Protein AF-A0A2N2UXZ6-F1 (afdb_monomer_lite)

Radius of gyration: 26.97 Å; chains: 1; bounding box: 56×42×77 Å

Secondary structure (DSSP, 8-state):
-PPP-SSS-S-SEEEEESSPPPHHHHHHHHHHHHHHHTTT--HHHHHHHHHHHHT-TTEEEEEHHHHHHHHHHHHHHHHHHHHHHHHHHHHHHHTSSSSS-------

Foldseek 3Di:
DDDDDDDDLPDQKDKDFPDDDDPQLVVQLVVQLVVCVVVVHDNVVSQVVSCVRSVHPRIDMDGSVVVVVVVVVVVVVVVVVVVVVVVVVVVVVVVPPPPPDDDDDDD

Sequence (107 aa):
MAMYEEKDYPFWALVGNSQSALWSDAAVAYITFYHLFFKGIAVEQCVERMRVASGDNNFMVFSGQSLKADWASLMEKSRRDALVQAVQNYSSSNTGTLGGLFGHQQG

Structure (mmCIF, N/CA/C/O backbone):
data_AF-A0A2N2UXZ6-F1
#
_entry.id   AF-A0A2N2UXZ6-F1
#
loop_
_atom_site.group_PDB
_atom_site.id
_atom_site.type_symbol
_atom_site.label_atom_id
_atom_site.label_alt_id
_atom_site.label_comp_id
_atom_site.label_asym_id
_atom_site.label_entity_id
_atom_site.label_seq_id
_atom_site.pdbx_PDB_ins_code
_atom_site.Cartn_x
_atom_site.Cartn_y
_atom_site.Cartn_z
_atom_site.occupancy
_atom_site.B_iso_or_equiv
_atom_site.auth_seq_id
_atom_site.auth_comp_id
_atom_site.auth_asym_id
_atom_site.auth_atom_id
_atom_site.pdbx_PDB_model_num
ATOM 1 N N . MET A 1 1 ? -20.876 4.868 4.321 1.00 37.34 1 MET A N 1
ATOM 2 C CA . MET A 1 1 ? -20.911 3.504 3.752 1.00 37.34 1 MET A CA 1
ATOM 3 C C . MET A 1 1 ? -20.809 2.535 4.921 1.00 37.34 1 MET A C 1
ATOM 5 O O . MET A 1 1 ? -19.796 2.570 5.606 1.00 37.34 1 MET A O 1
ATOM 9 N N . ALA A 1 2 ? -21.870 1.783 5.225 1.00 46.31 2 ALA A N 1
ATOM 10 C CA . ALA A 1 2 ? -21.855 0.751 6.265 1.00 46.31 2 ALA A CA 1
ATOM 11 C C . ALA A 1 2 ? -21.223 -0.523 5.681 1.00 46.31 2 ALA A C 1
ATOM 13 O O . ALA A 1 2 ? -21.611 -0.950 4.595 1.00 46.31 2 ALA A O 1
ATOM 14 N N . MET A 1 3 ? -20.208 -1.073 6.347 1.00 53.69 3 MET A N 1
ATOM 15 C CA . MET A 1 3 ? -19.503 -2.275 5.899 1.00 53.69 3 MET A CA 1
ATOM 16 C C . MET A 1 3 ? -20.409 -3.497 6.123 1.00 53.69 3 MET A C 1
ATOM 18 O O . MET A 1 3 ? -20.833 -3.746 7.245 1.00 53.69 3 MET A O 1
ATOM 22 N N . TYR A 1 4 ? -20.752 -4.207 5.047 1.00 55.62 4 TYR A N 1
ATOM 23 C CA . TYR A 1 4 ? -21.634 -5.381 5.048 1.00 55.62 4 TYR A CA 1
ATOM 24 C C . TYR A 1 4 ? -20.859 -6.620 5.534 1.00 55.62 4 TYR A C 1
ATOM 26 O O . TYR A 1 4 ? -19.746 -6.860 5.069 1.00 55.62 4 TYR A O 1
ATOM 34 N N . GLU A 1 5 ? -21.406 -7.384 6.485 1.00 55.69 5 GLU A N 1
ATOM 35 C CA . GLU A 1 5 ? -20.637 -8.388 7.246 1.00 55.69 5 GLU A CA 1
ATOM 36 C C . GLU A 1 5 ? -20.676 -9.820 6.676 1.00 55.69 5 GLU A C 1
ATOM 38 O O . GLU A 1 5 ? -19.814 -10.625 7.032 1.00 55.69 5 GLU A O 1
ATOM 43 N N . GLU A 1 6 ? -21.620 -10.163 5.790 1.00 55.97 6 GLU A N 1
ATOM 44 C CA . GLU A 1 6 ? -21.994 -11.578 5.600 1.00 55.97 6 GLU A CA 1
ATOM 45 C C . GLU A 1 6 ? -21.551 -12.295 4.313 1.00 55.97 6 GLU A C 1
ATOM 47 O O . GLU A 1 6 ? -21.737 -13.508 4.237 1.00 55.97 6 GLU A O 1
ATOM 52 N N . LYS A 1 7 ? -20.934 -11.660 3.306 1.00 55.78 7 LYS A N 1
ATOM 53 C CA . LYS A 1 7 ? -20.415 -12.422 2.147 1.00 55.78 7 LYS A CA 1
ATOM 54 C C . LYS A 1 7 ? -19.421 -11.632 1.300 1.00 55.78 7 LYS A C 1
ATOM 56 O O . LYS A 1 7 ? -19.691 -10.491 0.951 1.00 55.78 7 LYS A O 1
ATOM 61 N N . ASP A 1 8 ? -18.320 -12.308 0.975 1.00 56.50 8 ASP A N 1
ATOM 62 C CA . ASP A 1 8 ? -17.140 -11.865 0.226 1.00 56.50 8 ASP A CA 1
ATOM 63 C C . ASP A 1 8 ? -16.349 -10.700 0.839 1.00 56.50 8 ASP A C 1
ATOM 65 O O . ASP A 1 8 ? -16.852 -9.621 1.147 1.00 56.50 8 ASP A O 1
ATOM 69 N N . TYR A 1 9 ? -15.052 -10.947 1.044 1.00 56.16 9 TYR A N 1
ATOM 70 C CA . TYR A 1 9 ? -14.126 -9.940 1.548 1.00 56.16 9 TYR A CA 1
ATOM 71 C C . TYR A 1 9 ? -14.067 -8.787 0.536 1.00 56.16 9 TYR A C 1
ATOM 73 O O . TYR A 1 9 ? -13.738 -9.038 -0.624 1.00 56.16 9 TYR A O 1
ATOM 81 N N . PRO A 1 10 ? -14.340 -7.530 0.935 1.00 68.31 10 PRO A N 1
ATOM 82 C CA . PRO A 1 10 ? -14.460 -6.431 -0.024 1.00 68.31 10 PRO A CA 1
ATOM 83 C C . PRO A 1 10 ? -13.149 -6.157 -0.779 1.00 68.31 10 PRO A C 1
ATOM 85 O O . PRO A 1 10 ? -13.171 -5.582 -1.863 1.00 68.31 10 PRO A O 1
ATOM 88 N N . PHE A 1 11 ? -12.008 -6.570 -0.217 1.00 78.19 11 PHE A N 1
ATOM 89 C CA . PHE A 1 11 ? -10.690 -6.535 -0.845 1.00 78.19 11 PHE A CA 1
ATOM 90 C C . PHE A 1 11 ? -9.723 -7.475 -0.107 1.00 78.19 11 PHE A C 1
ATOM 92 O O . PHE A 1 11 ? -9.844 -7.697 1.099 1.00 78.19 11 PHE A O 1
ATOM 99 N N . TRP A 1 12 ? -8.743 -8.019 -0.832 1.00 84.25 12 TRP A N 1
ATOM 100 C CA . TRP A 1 12 ? -7.711 -8.906 -0.277 1.00 84.25 12 TRP A CA 1
ATOM 101 C C . TRP A 1 12 ? -6.486 -8.135 0.244 1.00 84.25 12 TRP A C 1
ATOM 103 O O . TRP A 1 12 ? -5.861 -8.549 1.220 1.00 84.25 12 TRP A O 1
ATOM 113 N N . ALA A 1 13 ? -6.176 -6.993 -0.371 1.00 89.00 13 ALA A N 1
ATOM 114 C CA . ALA A 1 13 ? -5.142 -6.056 0.044 1.00 89.00 13 ALA A CA 1
ATOM 115 C C . ALA A 1 13 ? -5.572 -4.620 -0.272 1.00 89.00 13 ALA A C 1
ATOM 117 O O . ALA A 1 13 ? -6.336 -4.380 -1.209 1.00 89.00 13 ALA A O 1
ATOM 118 N N . LEU A 1 14 ? -5.061 -3.677 0.513 1.00 91.81 14 LEU A N 1
ATOM 119 C CA . LEU A 1 14 ? -5.227 -2.243 0.326 1.00 91.81 14 LEU A CA 1
ATOM 120 C C . LEU A 1 14 ? -3.858 -1.634 0.034 1.00 91.81 14 LEU A C 1
ATOM 122 O O . LEU A 1 14 ? -2.958 -1.742 0.863 1.00 91.81 14 LEU A O 1
ATOM 126 N N . VAL A 1 15 ? -3.719 -0.980 -1.118 1.00 94.50 15 VAL A N 1
ATOM 127 C CA . VAL A 1 15 ? -2.530 -0.196 -1.474 1.00 94.50 15 VAL A CA 1
ATOM 128 C C . VAL A 1 15 ? -2.911 1.276 -1.475 1.00 94.50 15 VAL A C 1
ATOM 130 O O . VAL A 1 15 ? -3.890 1.661 -2.113 1.00 94.50 15 VAL A O 1
ATOM 133 N N . GLY A 1 16 ? -2.153 2.098 -0.757 1.00 93.38 16 GLY A N 1
ATOM 134 C CA . GLY A 1 16 ? -2.440 3.523 -0.616 1.00 93.38 16 GLY A CA 1
ATOM 135 C C . GLY A 1 16 ? -1.211 4.325 -0.219 1.00 93.38 16 GLY A C 1
ATOM 136 O O . GLY A 1 16 ? -0.142 3.760 -0.003 1.00 93.38 16 GLY A O 1
ATOM 137 N N . ASN A 1 17 ? -1.364 5.643 -0.139 1.00 95.44 17 ASN A N 1
ATOM 138 C CA . ASN A 1 17 ? -0.337 6.561 0.346 1.00 95.44 17 ASN A CA 1
ATOM 139 C C . ASN A 1 17 ? -0.724 7.039 1.754 1.00 95.44 17 ASN A C 1
ATOM 141 O O . ASN A 1 17 ? -1.884 7.387 1.972 1.00 95.44 17 ASN A O 1
ATOM 145 N N . SER A 1 18 ? 0.207 7.041 2.712 1.00 94.00 18 SER A N 1
ATOM 146 C CA . SER A 1 18 ? -0.061 7.537 4.076 1.00 94.00 18 SER A CA 1
ATOM 147 C C . SER A 1 18 ? -0.083 9.059 4.199 1.00 94.00 18 SER A C 1
ATOM 149 O O . SER A 1 18 ? -0.395 9.585 5.266 1.00 94.00 18 SER A O 1
ATOM 151 N N . GLN A 1 19 ? 0.299 9.765 3.142 1.00 93.31 19 GLN A N 1
ATOM 152 C CA . GLN A 1 19 ? 0.369 11.216 3.067 1.00 93.31 19 GLN A CA 1
ATOM 153 C C . GLN A 1 19 ? -0.379 11.711 1.818 1.00 93.31 19 GLN A C 1
ATOM 155 O O . GLN A 1 19 ? -1.217 11.018 1.239 1.00 93.31 19 GLN A O 1
ATOM 160 N N . SER A 1 20 ? -0.093 12.946 1.413 1.00 92.25 20 SER A N 1
ATOM 161 C CA . SER A 1 20 ? -0.548 13.489 0.142 1.00 92.25 20 SER A CA 1
ATOM 162 C C . SER A 1 20 ? 0.505 13.223 -0.928 1.00 92.25 20 SER A C 1
ATOM 164 O O . SER A 1 20 ? 1.628 13.702 -0.810 1.00 92.25 20 SER A O 1
ATOM 166 N N . ALA A 1 21 ? 0.124 12.530 -1.997 1.00 92.50 21 ALA A N 1
ATOM 167 C CA . ALA A 1 21 ? 0.955 12.393 -3.189 1.00 92.50 21 ALA A CA 1
ATOM 168 C C . ALA A 1 21 ? 0.655 13.527 -4.181 1.00 92.50 21 ALA A C 1
ATOM 170 O O . ALA A 1 21 ? -0.511 13.896 -4.369 1.00 92.50 21 ALA A O 1
ATOM 171 N N . LEU A 1 22 ? 1.681 14.057 -4.857 1.00 95.69 22 LEU A N 1
ATOM 172 C CA . LEU A 1 22 ? 1.451 14.864 -6.057 1.00 95.69 22 LEU A CA 1
ATOM 173 C C . LEU A 1 22 ? 0.781 13.999 -7.128 1.00 95.69 22 LEU A C 1
ATOM 175 O O . LEU A 1 22 ? 1.045 12.803 -7.243 1.00 95.69 22 LEU A O 1
ATOM 179 N N . TRP A 1 23 ? -0.062 14.617 -7.956 1.00 96.00 23 TRP A N 1
ATOM 180 C CA . TRP A 1 23 ? -0.768 13.891 -9.011 1.00 96.00 23 TRP A CA 1
ATOM 181 C C . TRP A 1 23 ? 0.190 13.212 -10.002 1.00 96.00 23 TRP A C 1
ATOM 183 O O . TRP A 1 23 ? -0.058 12.074 -10.398 1.00 96.00 23 TRP A O 1
ATOM 193 N N . SER A 1 24 ? 1.297 13.875 -10.362 1.00 97.25 24 SER A N 1
ATOM 194 C CA . SER A 1 24 ? 2.336 13.306 -11.234 1.00 97.25 24 SER A CA 1
ATOM 195 C C . SER A 1 24 ? 2.891 12.005 -10.666 1.00 97.25 24 SER A C 1
ATOM 197 O O . SER A 1 24 ? 2.953 10.993 -11.361 1.00 97.25 24 SER A O 1
ATOM 199 N N . ASP A 1 25 ? 3.226 12.021 -9.382 1.00 97.31 25 ASP A N 1
ATOM 200 C CA . ASP A 1 25 ? 3.911 10.923 -8.713 1.00 97.31 25 ASP A CA 1
ATOM 201 C C . ASP A 1 25 ? 2.922 9.780 -8.479 1.00 97.31 25 ASP A C 1
ATOM 203 O O . ASP A 1 25 ? 3.234 8.620 -8.740 1.00 97.31 25 ASP A O 1
ATOM 207 N N . ALA A 1 26 ? 1.678 10.105 -8.112 1.00 96.88 26 ALA A N 1
ATOM 208 C CA . ALA A 1 26 ? 0.589 9.142 -8.008 1.00 96.88 26 ALA A CA 1
ATOM 209 C C . ALA A 1 26 ? 0.297 8.442 -9.346 1.00 96.88 26 ALA A C 1
ATOM 211 O O . ALA A 1 26 ? 0.091 7.228 -9.361 1.00 96.88 26 ALA A O 1
ATOM 212 N N . ALA A 1 27 ? 0.313 9.168 -10.469 1.00 97.75 27 ALA A N 1
ATOM 213 C CA . ALA A 1 27 ? 0.111 8.587 -11.795 1.00 97.75 27 ALA A CA 1
ATOM 214 C C . ALA A 1 27 ? 1.244 7.616 -12.173 1.00 97.75 27 ALA A C 1
ATOM 216 O O . ALA A 1 27 ? 0.974 6.501 -12.629 1.00 97.75 27 ALA A O 1
ATOM 217 N N . VAL A 1 28 ? 2.502 8.003 -11.926 1.00 98.25 28 VAL A N 1
ATOM 218 C CA . VAL A 1 28 ? 3.683 7.147 -12.143 1.00 98.25 28 VAL A CA 1
ATOM 219 C C . VAL A 1 28 ? 3.630 5.904 -11.254 1.00 98.25 28 VAL A C 1
ATOM 221 O O . VAL A 1 28 ? 3.873 4.787 -11.721 1.00 98.25 28 VAL A O 1
ATOM 224 N N . ALA A 1 29 ? 3.266 6.070 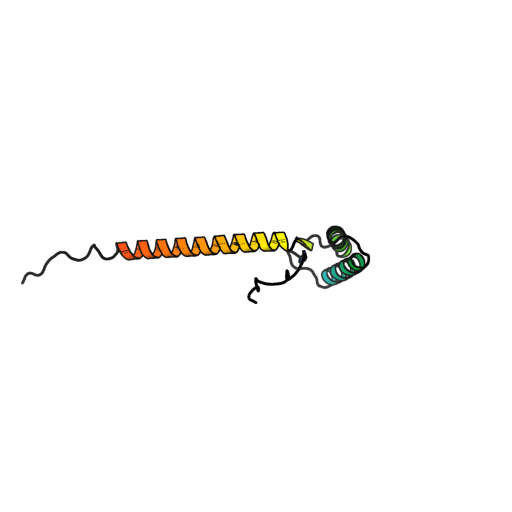-9.984 1.00 98.12 29 ALA A N 1
ATOM 225 C CA . ALA A 1 29 ? 3.154 4.966 -9.046 1.00 98.12 29 ALA A CA 1
ATOM 226 C C . ALA A 1 29 ? 2.049 3.985 -9.478 1.00 98.12 29 ALA A C 1
ATOM 228 O O . ALA A 1 29 ? 2.278 2.777 -9.542 1.00 98.12 29 ALA A O 1
ATOM 229 N N . TYR A 1 30 ? 0.872 4.506 -9.843 1.00 97.75 30 TYR A N 1
ATOM 230 C CA . TYR A 1 30 ? -0.278 3.720 -10.291 1.00 97.75 30 TYR A CA 1
ATOM 231 C C . TYR A 1 30 ? 0.052 2.881 -11.528 1.00 97.75 30 TYR A C 1
ATOM 233 O O . TYR A 1 30 ? -0.174 1.668 -11.535 1.00 97.75 30 TYR A O 1
ATOM 241 N N . ILE A 1 31 ? 0.622 3.501 -12.568 1.00 98.31 31 ILE A N 1
ATOM 242 C CA . ILE A 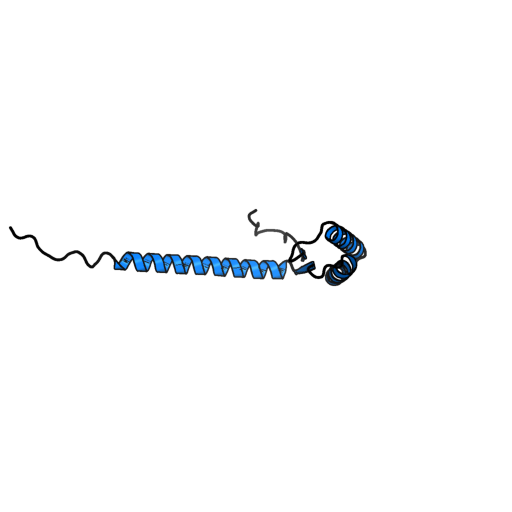1 31 ? 0.934 2.781 -13.807 1.00 98.31 31 ILE A CA 1
ATOM 243 C C . ILE A 1 31 ? 2.026 1.731 -13.581 1.00 98.31 31 ILE A C 1
ATOM 245 O O . ILE A 1 31 ? 1.905 0.614 -14.080 1.00 98.31 31 ILE A O 1
ATOM 249 N N . THR A 1 32 ? 3.039 2.048 -12.767 1.00 98.50 32 THR A N 1
ATOM 250 C CA . THR A 1 32 ? 4.111 1.112 -12.399 1.00 98.50 32 THR A CA 1
ATOM 251 C C . THR A 1 32 ? 3.548 -0.093 -11.655 1.00 98.50 32 THR A C 1
ATOM 253 O O . THR A 1 32 ? 3.852 -1.235 -12.006 1.00 98.50 32 THR A O 1
ATOM 256 N N . PHE A 1 33 ? 2.688 0.150 -10.665 1.00 98.38 33 PHE A N 1
ATOM 257 C CA . PHE A 1 33 ? 2.058 -0.899 -9.876 1.00 98.38 33 PHE A CA 1
ATOM 258 C C . PHE A 1 33 ? 1.269 -1.867 -10.763 1.00 98.38 33 PHE A C 1
ATOM 260 O O . PHE A 1 33 ? 1.567 -3.062 -10.780 1.00 98.38 33 PHE A O 1
ATOM 267 N N . TYR A 1 34 ? 0.307 -1.365 -11.546 1.00 98.12 34 TYR A N 1
ATOM 268 C CA . TYR A 1 34 ? -0.563 -2.227 -12.352 1.00 98.12 34 TYR A CA 1
ATOM 269 C C . TYR A 1 34 ? 0.177 -2.9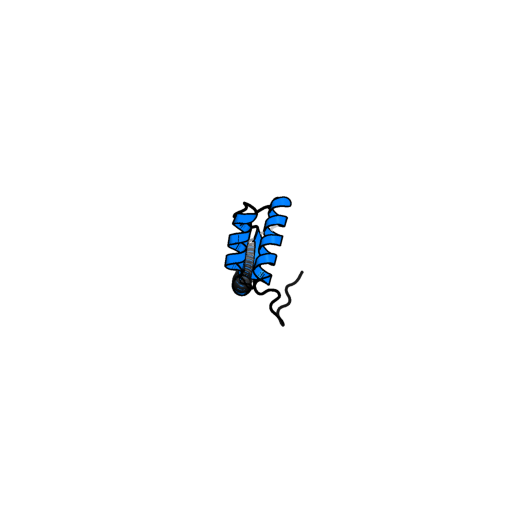06 -13.503 1.00 98.12 34 TYR A C 1
ATOM 271 O O . TYR A 1 34 ? -0.102 -4.066 -13.807 1.00 98.12 34 TYR A O 1
ATOM 279 N N . HIS A 1 35 ? 1.170 -2.243 -14.099 1.00 98.38 35 HIS A N 1
ATOM 280 C CA . HIS A 1 35 ? 2.027 -2.864 -15.106 1.00 98.38 35 HIS A CA 1
ATOM 281 C C . HIS A 1 35 ? 2.738 -4.114 -14.567 1.00 98.38 35 HIS A C 1
ATOM 283 O O . HIS A 1 35 ? 2.805 -5.138 -15.247 1.00 98.38 35 HIS A O 1
ATOM 289 N N . LEU A 1 36 ? 3.266 -4.039 -13.342 1.00 98.44 36 LEU A N 1
ATOM 290 C CA . LEU A 1 36 ? 3.958 -5.147 -12.686 1.00 98.44 36 LEU A CA 1
ATOM 291 C C . LEU A 1 36 ? 2.984 -6.209 -12.170 1.00 98.44 36 LEU A C 1
ATOM 293 O O . LEU A 1 36 ? 3.236 -7.402 -12.333 1.00 98.44 36 LEU A O 1
ATOM 297 N N . PHE A 1 37 ? 1.860 -5.786 -11.593 1.00 97.38 37 PHE A N 1
ATOM 298 C CA . PHE A 1 37 ? 0.844 -6.687 -11.060 1.00 97.38 37 PHE A CA 1
ATOM 299 C C . PHE A 1 37 ? 0.278 -7.601 -12.153 1.00 97.38 37 PHE A C 1
ATOM 301 O O . PHE A 1 37 ? 0.254 -8.820 -11.994 1.00 97.38 37 PHE A O 1
ATOM 308 N N . PHE A 1 38 ? -0.065 -7.048 -13.322 1.00 97.75 38 PHE A N 1
ATOM 309 C CA . PHE A 1 38 ? -0.535 -7.851 -14.458 1.00 97.75 38 PHE A CA 1
ATOM 310 C C . PHE A 1 38 ? 0.546 -8.742 -15.085 1.00 97.75 38 PHE A C 1
ATOM 312 O O . PHE A 1 38 ? 0.227 -9.644 -15.855 1.00 97.75 38 PHE A O 1
ATOM 319 N N . LYS A 1 39 ? 1.820 -8.541 -14.734 1.00 97.94 39 LYS A N 1
ATOM 320 C CA . LYS A 1 39 ? 2.929 -9.443 -15.083 1.00 97.94 39 LYS A CA 1
ATOM 321 C C . LYS A 1 39 ? 3.156 -10.550 -14.046 1.00 97.94 39 LYS A C 1
ATOM 323 O O . LYS A 1 39 ? 4.125 -11.294 -14.172 1.00 97.94 39 LYS A O 1
ATOM 328 N N . GLY A 1 40 ? 2.291 -10.666 -13.038 1.00 97.00 40 GLY A N 1
ATOM 329 C CA . GLY A 1 40 ? 2.388 -11.690 -11.997 1.00 97.00 40 GLY A CA 1
ATOM 330 C C . GLY A 1 40 ? 3.442 -11.394 -10.930 1.00 97.00 40 GLY A C 1
ATOM 331 O O . GLY A 1 40 ? 3.867 -12.305 -10.224 1.00 97.00 40 GLY A O 1
ATOM 332 N N . ILE A 1 41 ? 3.889 -10.141 -10.810 1.00 98.00 41 ILE A N 1
ATOM 333 C CA . ILE A 1 41 ? 4.788 -9.732 -9.729 1.00 98.00 41 ILE A CA 1
ATOM 334 C C . ILE A 1 41 ? 3.993 -9.637 -8.419 1.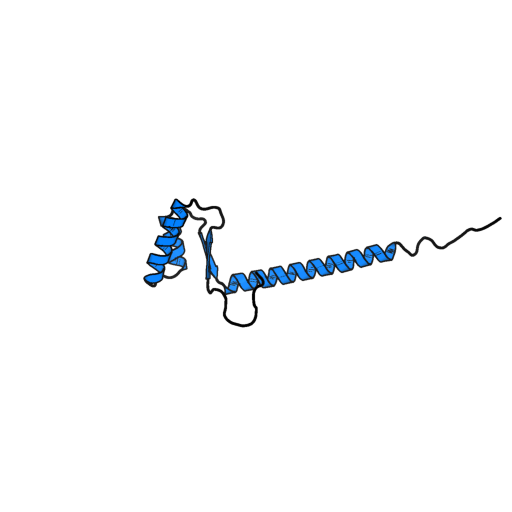00 98.00 41 ILE A C 1
ATOM 336 O O . ILE A 1 41 ? 2.867 -9.141 -8.402 1.00 98.00 41 ILE A O 1
ATOM 340 N N . ALA A 1 42 ? 4.587 -10.117 -7.322 1.00 95.81 42 ALA A N 1
ATOM 341 C CA . ALA A 1 42 ? 3.988 -10.048 -5.990 1.00 95.81 42 ALA A CA 1
ATOM 342 C C . ALA A 1 42 ? 3.715 -8.592 -5.575 1.00 95.81 42 ALA A C 1
ATOM 344 O O . ALA A 1 42 ? 4.521 -7.702 -5.858 1.00 95.81 42 ALA A O 1
ATOM 345 N N . VAL A 1 43 ? 2.605 -8.343 -4.877 1.00 95.56 43 VAL A N 1
ATOM 346 C CA . VAL A 1 43 ? 2.148 -6.976 -4.571 1.00 95.56 43 VAL A CA 1
ATOM 347 C C . VAL A 1 43 ? 3.148 -6.193 -3.737 1.00 95.56 43 VAL A C 1
ATOM 349 O O . VAL A 1 43 ? 3.355 -5.013 -4.002 1.00 95.56 43 VAL A O 1
ATOM 352 N N . GLU A 1 44 ? 3.832 -6.831 -2.795 1.00 95.44 44 GLU A N 1
ATOM 353 C CA . GLU A 1 44 ? 4.874 -6.203 -1.982 1.00 95.44 44 GLU A CA 1
ATOM 354 C C . GLU A 1 44 ? 6.013 -5.679 -2.868 1.00 95.44 44 GLU A C 1
ATOM 356 O O . GLU A 1 44 ? 6.503 -4.568 -2.673 1.00 95.44 44 GLU A O 1
ATOM 361 N N . GLN A 1 45 ? 6.382 -6.439 -3.904 1.00 97.56 45 GLN A N 1
ATOM 362 C CA . GLN A 1 45 ? 7.387 -6.017 -4.881 1.00 97.56 45 GLN A CA 1
ATOM 363 C C . GLN A 1 45 ? 6.855 -4.934 -5.827 1.00 97.56 45 GLN A C 1
ATOM 365 O O . GLN A 1 45 ? 7.616 -4.055 -6.233 1.00 97.56 45 GLN A O 1
ATOM 370 N N . CYS A 1 46 ? 5.568 -4.966 -6.182 1.00 98.12 46 CYS A N 1
ATOM 371 C CA . CYS A 1 46 ? 4.928 -3.889 -6.938 1.00 98.12 46 CYS A CA 1
ATOM 372 C C . CYS A 1 46 ? 4.946 -2.572 -6.152 1.00 98.12 46 CYS A C 1
ATOM 374 O O . CYS A 1 46 ? 5.283 -1.539 -6.728 1.00 98.12 46 CYS A O 1
ATOM 376 N N . VAL A 1 47 ? 4.637 -2.609 -4.850 1.00 97.62 47 VAL A N 1
ATOM 377 C CA . VAL A 1 47 ? 4.676 -1.429 -3.972 1.00 97.62 47 VAL A CA 1
ATOM 378 C C . VAL A 1 47 ? 6.100 -0.917 -3.791 1.00 97.62 47 VAL A C 1
ATOM 380 O O . VAL A 1 47 ? 6.335 0.286 -3.837 1.00 97.62 47 VAL A O 1
ATOM 383 N N . GLU A 1 48 ? 7.082 -1.802 -3.661 1.00 97.94 48 GLU A N 1
ATOM 384 C CA . GLU A 1 48 ? 8.468 -1.349 -3.577 1.00 97.94 48 GLU A CA 1
ATOM 385 C C . GLU A 1 48 ? 8.914 -0.638 -4.862 1.00 97.94 48 GLU A C 1
ATOM 387 O O . GLU A 1 48 ? 9.474 0.456 -4.832 1.00 97.94 48 GLU A O 1
ATOM 392 N N . ARG A 1 49 ? 8.586 -1.205 -6.026 1.00 98.25 49 ARG A N 1
ATOM 393 C CA . ARG A 1 49 ? 8.961 -0.614 -7.316 1.00 98.25 49 ARG A CA 1
ATOM 394 C C . ARG A 1 49 ? 8.182 0.659 -7.636 1.00 98.25 49 ARG A C 1
ATOM 396 O O . ARG A 1 49 ? 8.750 1.548 -8.264 1.00 98.25 49 ARG A O 1
ATOM 403 N N . MET A 1 50 ? 6.919 0.776 -7.210 1.00 98.12 50 MET A N 1
ATOM 404 C CA . MET A 1 50 ? 6.158 2.012 -7.417 1.00 98.12 50 MET A CA 1
ATOM 405 C C . MET A 1 50 ? 6.729 3.170 -6.592 1.00 98.12 50 MET A C 1
ATOM 407 O O . MET A 1 50 ? 6.797 4.265 -7.134 1.00 98.12 50 MET A O 1
ATOM 411 N N . ARG A 1 51 ? 7.214 2.928 -5.358 1.00 98.06 51 ARG A N 1
ATOM 412 C CA . ARG A 1 51 ? 7.904 3.953 -4.548 1.00 98.06 51 ARG A CA 1
ATOM 413 C C . ARG A 1 51 ? 9.137 4.492 -5.262 1.00 98.06 51 ARG A C 1
ATOM 415 O O . ARG A 1 51 ? 9.329 5.700 -5.352 1.00 98.06 51 ARG A O 1
ATOM 422 N N . VAL A 1 52 ? 9.947 3.585 -5.813 1.00 98.06 52 VAL A N 1
ATOM 423 C CA . VAL A 1 52 ? 11.161 3.946 -6.558 1.00 98.06 52 VAL A CA 1
ATOM 424 C C . VAL A 1 52 ? 10.816 4.728 -7.824 1.00 98.06 52 VAL A C 1
ATOM 426 O O . VAL A 1 52 ? 11.444 5.745 -8.100 1.00 98.06 52 VAL A O 1
ATOM 429 N N . ALA A 1 53 ? 9.818 4.280 -8.590 1.00 97.88 53 ALA A N 1
ATOM 430 C CA . ALA A 1 53 ? 9.439 4.928 -9.842 1.00 97.88 53 ALA A CA 1
ATOM 431 C C . ALA A 1 53 ? 8.827 6.320 -9.630 1.00 97.88 53 ALA A C 1
ATOM 433 O O . ALA A 1 53 ? 9.123 7.232 -10.398 1.00 97.88 53 ALA A O 1
ATOM 434 N N . SER A 1 54 ? 7.982 6.487 -8.609 1.00 97.38 54 SER A N 1
ATOM 435 C CA . SER A 1 54 ? 7.336 7.767 -8.309 1.00 97.38 54 SER A CA 1
ATOM 436 C C . SER A 1 54 ? 8.205 8.719 -7.492 1.00 97.38 54 SER A C 1
ATOM 438 O O . SER A 1 54 ? 7.869 9.892 -7.392 1.00 97.38 54 SER A O 1
ATOM 440 N N . GLY A 1 55 ? 9.277 8.223 -6.867 1.00 96.94 55 GLY A N 1
ATOM 441 C CA . GLY A 1 55 ? 10.075 8.986 -5.907 1.00 96.94 55 GLY A CA 1
ATOM 442 C C . GLY A 1 55 ? 9.371 9.236 -4.566 1.00 96.94 55 GLY A C 1
ATOM 443 O O . GLY A 1 55 ? 9.841 10.059 -3.784 1.00 96.94 55 GLY A O 1
ATOM 444 N N . ASP A 1 56 ? 8.268 8.532 -4.281 1.00 95.94 56 ASP A N 1
ATOM 445 C CA . ASP A 1 56 ? 7.467 8.712 -3.063 1.00 95.94 56 ASP A CA 1
ATOM 446 C C . ASP A 1 56 ? 7.466 7.434 -2.214 1.00 95.94 56 ASP A C 1
ATOM 448 O O . ASP A 1 56 ? 6.892 6.409 -2.583 1.00 95.94 56 ASP A O 1
ATOM 452 N N . ASN A 1 57 ? 8.089 7.506 -1.037 1.00 95.81 57 ASN A N 1
ATOM 453 C CA . ASN A 1 57 ? 8.228 6.375 -0.118 1.00 95.81 57 ASN A CA 1
ATOM 454 C C . ASN A 1 57 ? 6.999 6.141 0.779 1.00 95.81 57 ASN A C 1
ATOM 456 O O . ASN A 1 57 ? 6.984 5.181 1.547 1.00 95.81 57 ASN A O 1
ATOM 460 N N . ASN A 1 58 ? 5.964 6.981 0.689 1.00 96.81 58 ASN A N 1
ATOM 461 C CA . ASN A 1 58 ? 4.776 6.904 1.546 1.00 96.81 58 ASN A CA 1
ATOM 462 C C . ASN A 1 58 ? 3.730 5.886 1.071 1.00 96.81 58 ASN A C 1
ATOM 464 O O . ASN A 1 58 ? 2.706 5.696 1.733 1.00 96.81 58 ASN A O 1
ATOM 468 N N . PHE A 1 59 ? 3.959 5.217 -0.063 1.00 96.81 59 PHE A N 1
ATOM 469 C CA . PHE A 1 59 ? 3.093 4.125 -0.496 1.00 96.81 59 PHE A CA 1
ATOM 470 C C . PHE A 1 59 ? 3.230 2.912 0.423 1.00 96.81 59 PHE A C 1
ATOM 472 O O . PHE A 1 59 ? 4.325 2.549 0.843 1.00 96.81 59 PHE A O 1
ATOM 479 N N . MET A 1 60 ? 2.119 2.254 0.726 1.00 95.62 60 MET A N 1
ATOM 480 C CA . MET A 1 60 ? 2.041 1.129 1.655 1.00 95.62 60 MET A CA 1
ATOM 481 C C . MET A 1 60 ? 1.004 0.111 1.201 1.00 95.62 60 MET A C 1
ATOM 483 O O . MET A 1 60 ? 0.055 0.453 0.498 1.00 95.62 60 MET A O 1
ATOM 487 N N . VAL A 1 61 ? 1.207 -1.140 1.618 1.00 94.88 61 VAL A N 1
ATOM 488 C CA . VAL A 1 61 ? 0.263 -2.240 1.430 1.00 94.88 61 VAL A CA 1
ATOM 489 C C . VAL A 1 61 ? -0.164 -2.784 2.785 1.00 94.88 61 VAL A C 1
ATOM 491 O O . VAL A 1 61 ? 0.669 -3.028 3.657 1.00 94.88 61 VAL A O 1
ATOM 494 N N . PHE A 1 62 ? -1.462 -3.012 2.934 1.00 90.69 62 PHE A N 1
ATOM 495 C CA . PHE A 1 62 ? -2.045 -3.722 4.063 1.00 90.69 62 PHE A CA 1
ATOM 496 C C . PHE A 1 62 ? -2.801 -4.942 3.568 1.00 90.69 62 PHE A C 1
ATOM 498 O O . PHE A 1 62 ? -3.513 -4.871 2.564 1.00 90.69 62 PHE A O 1
ATOM 505 N N . SER A 1 63 ? -2.700 -6.052 4.297 1.00 87.88 63 SER A N 1
ATOM 506 C CA . SER A 1 63 ? -3.583 -7.188 4.047 1.00 87.88 63 SER A CA 1
ATOM 507 C C . SER A 1 63 ? -5.005 -6.842 4.506 1.00 87.88 63 SER A C 1
ATOM 509 O O . SER A 1 63 ? -5.202 -6.205 5.546 1.00 87.88 63 SER A O 1
ATOM 511 N N . GLY A 1 64 ? -6.016 -7.278 3.752 1.00 83.00 64 GLY A N 1
ATOM 512 C CA . GLY A 1 64 ? -7.418 -7.078 4.127 1.00 83.00 64 GLY A CA 1
ATOM 513 C C . GLY A 1 64 ? -7.772 -7.766 5.451 1.00 83.00 64 GLY A C 1
ATOM 514 O O . GLY A 1 64 ? -8.607 -7.275 6.208 1.00 83.00 64 GLY A O 1
ATOM 515 N N . GLN A 1 65 ? -7.086 -8.867 5.772 1.00 82.56 65 GLN A N 1
ATOM 516 C CA . GLN A 1 65 ? -7.246 -9.593 7.033 1.00 82.56 65 GLN A CA 1
ATOM 517 C C . GLN A 1 65 ? -6.743 -8.775 8.227 1.00 82.56 65 GLN A C 1
ATOM 519 O O . GLN A 1 65 ? -7.467 -8.636 9.212 1.00 82.56 65 GLN A O 1
ATOM 524 N N . SER A 1 66 ? -5.542 -8.196 8.121 1.00 83.12 66 SER A N 1
ATOM 525 C CA . SER A 1 66 ? -4.968 -7.331 9.157 1.00 83.12 66 SER A CA 1
ATOM 526 C C . SER A 1 66 ? -5.850 -6.109 9.388 1.00 83.12 66 SER A C 1
ATOM 528 O O . SER A 1 66 ? -6.247 -5.844 10.517 1.00 83.12 66 SER A O 1
ATOM 530 N N . LEU A 1 67 ? -6.263 -5.433 8.310 1.00 83.06 67 LEU A N 1
ATOM 531 C CA . LEU A 1 67 ? -7.082 -4.227 8.418 1.00 83.06 67 LEU A CA 1
ATOM 532 C C . LEU A 1 67 ? -8.448 -4.506 9.065 1.00 83.06 67 LEU A C 1
ATOM 534 O O . LEU A 1 67 ? -8.946 -3.700 9.849 1.00 83.06 67 LEU A O 1
ATOM 538 N N . LYS A 1 68 ? -9.047 -5.671 8.782 1.00 79.81 68 LYS A N 1
ATOM 539 C CA . LYS A 1 68 ? -10.287 -6.107 9.435 1.00 79.81 68 LYS A CA 1
ATOM 540 C C . LYS A 1 68 ? -10.083 -6.370 10.926 1.00 79.81 68 LYS A C 1
ATOM 542 O O . LYS A 1 68 ? -10.929 -5.969 11.721 1.00 79.81 68 LYS A O 1
ATOM 547 N N . ALA A 1 69 ? -9.008 -7.062 11.300 1.00 83.56 69 ALA A N 1
ATOM 548 C CA . ALA A 1 69 ? -8.707 -7.349 12.700 1.00 83.56 69 ALA A CA 1
ATOM 549 C C . ALA A 1 69 ? -8.493 -6.053 13.497 1.00 83.56 69 ALA A C 1
ATOM 551 O O . ALA A 1 69 ? -9.075 -5.886 14.572 1.00 83.56 69 ALA A O 1
ATOM 552 N N . ASP A 1 70 ? -7.749 -5.108 12.922 1.00 84.25 70 ASP A N 1
ATOM 553 C CA . ASP A 1 70 ? -7.508 -3.794 13.516 1.00 84.25 70 ASP A CA 1
ATOM 554 C C . ASP A 1 70 ? -8.815 -3.007 13.664 1.00 84.25 70 ASP A C 1
ATOM 556 O O . ASP A 1 70 ? -9.110 -2.483 14.738 1.00 84.25 70 ASP A O 1
ATOM 560 N N . TRP A 1 71 ? -9.655 -2.991 12.624 1.00 83.88 71 TRP A N 1
ATOM 561 C CA . TRP A 1 71 ? -10.965 -2.342 12.673 1.00 83.88 71 TRP A CA 1
ATOM 562 C C . TRP A 1 71 ? -11.893 -2.955 13.729 1.00 83.88 71 TRP A C 1
ATOM 564 O O . TRP A 1 71 ? -12.508 -2.229 14.510 1.00 83.88 71 TRP A O 1
ATOM 574 N N . ALA A 1 72 ? -11.974 -4.286 13.794 1.00 84.44 72 ALA A N 1
ATOM 575 C CA . ALA A 1 72 ? -12.785 -4.986 14.786 1.00 84.44 72 ALA A CA 1
ATOM 576 C C . ALA A 1 72 ? -12.332 -4.657 16.220 1.00 84.44 72 ALA A C 1
ATOM 578 O O . ALA A 1 72 ? -13.166 -4.398 1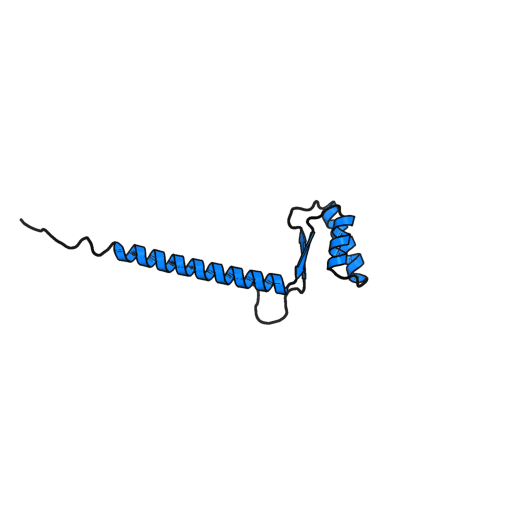7.089 1.00 84.44 72 ALA A O 1
ATOM 579 N N . SER A 1 73 ? -11.017 -4.595 16.451 1.00 86.81 73 SER A N 1
ATOM 580 C CA . SER A 1 73 ? -10.428 -4.194 17.734 1.00 86.81 73 SER A CA 1
ATOM 581 C C . SER A 1 73 ? -10.747 -2.737 18.094 1.00 86.81 73 SER A C 1
ATOM 583 O O . SER A 1 73 ? -11.138 -2.443 19.227 1.00 86.81 73 SER A O 1
ATOM 585 N N . LEU A 1 74 ? -10.657 -1.821 17.124 1.00 87.06 74 LEU A N 1
ATOM 586 C CA . LEU A 1 74 ? -11.011 -0.412 17.317 1.00 87.06 74 LEU A CA 1
ATOM 587 C C . LEU A 1 74 ? -12.487 -0.244 17.693 1.00 87.06 74 LEU A C 1
ATOM 589 O O . LEU A 1 74 ? -12.792 0.449 18.663 1.00 87.06 74 LEU A O 1
ATOM 593 N N . MET A 1 75 ? -13.395 -0.918 16.985 1.00 86.44 75 MET A N 1
ATOM 594 C CA . MET A 1 75 ? -14.832 -0.873 17.280 1.00 86.44 75 MET A CA 1
ATOM 595 C C . MET A 1 75 ? -15.158 -1.457 18.661 1.00 86.44 75 MET A C 1
ATOM 597 O O . MET A 1 75 ? -15.979 -0.901 19.391 1.00 86.44 75 MET A O 1
ATOM 601 N N . GLU A 1 76 ? -14.498 -2.552 19.048 1.00 88.88 76 GLU A N 1
ATOM 602 C CA . GLU A 1 76 ? -14.620 -3.138 20.387 1.00 88.88 76 GLU A CA 1
ATOM 603 C C . GLU A 1 76 ? -14.214 -2.140 21.473 1.00 88.88 76 GLU A C 1
ATOM 605 O O . GLU A 1 76 ? -14.944 -1.949 22.450 1.00 88.88 76 GLU A O 1
ATOM 610 N N . LYS A 1 77 ? -13.080 -1.460 21.282 1.00 89.19 77 LYS A N 1
ATOM 611 C CA . LYS A 1 77 ? -12.592 -0.443 22.212 1.00 89.19 77 LYS A CA 1
ATOM 612 C C . LYS A 1 77 ? -13.562 0.734 22.317 1.00 89.19 77 LYS A C 1
ATOM 614 O O . LYS A 1 77 ? -13.968 1.076 23.423 1.00 89.19 77 LYS A O 1
ATOM 619 N N . SER A 1 78 ? -14.009 1.291 21.190 1.00 89.06 78 SER A N 1
ATOM 620 C CA . SER A 1 78 ? -14.969 2.402 21.181 1.00 89.06 78 SER A CA 1
ATOM 621 C C . SER A 1 78 ? -16.284 2.046 21.878 1.00 89.06 78 SER A C 1
ATOM 623 O O . SER A 1 78 ? -16.842 2.875 22.596 1.00 89.06 78 SER A O 1
ATOM 625 N N . ARG A 1 79 ? -16.768 0.805 21.726 1.00 87.88 79 ARG A N 1
ATOM 626 C CA . ARG A 1 79 ? -17.976 0.339 22.418 1.00 87.88 79 ARG A CA 1
ATOM 627 C C . ARG A 1 79 ? -17.770 0.238 23.928 1.00 87.88 79 ARG A C 1
ATOM 629 O O . ARG A 1 79 ? -18.651 0.636 24.686 1.00 87.88 79 ARG A O 1
ATOM 636 N N . ARG A 1 80 ? -16.618 -0.275 24.374 1.00 89.19 80 ARG A N 1
ATOM 637 C CA . ARG A 1 80 ? -16.269 -0.335 25.804 1.00 89.19 80 ARG A CA 1
ATOM 638 C C . ARG A 1 80 ? -16.158 1.056 26.411 1.00 89.19 80 ARG A C 1
ATOM 640 O O . ARG A 1 80 ? -16.740 1.289 27.465 1.00 89.19 80 ARG A O 1
ATOM 647 N N . ASP A 1 81 ? -15.489 1.979 25.730 1.00 91.69 81 ASP A N 1
ATOM 648 C CA . ASP A 1 81 ? -15.326 3.355 26.201 1.00 91.69 81 ASP A CA 1
ATOM 649 C C . ASP A 1 81 ? -16.687 4.061 26.324 1.00 91.69 81 ASP A C 1
ATOM 651 O O . ASP A 1 81 ? -16.964 4.703 27.337 1.00 91.69 81 ASP A O 1
ATOM 655 N N . ALA A 1 82 ? -17.588 3.862 25.354 1.00 89.75 82 ALA A N 1
ATOM 656 C CA . ALA A 1 82 ? -18.953 4.386 25.417 1.00 89.75 82 ALA A CA 1
ATOM 657 C C . ALA A 1 82 ? -19.752 3.827 26.611 1.00 89.75 82 ALA A C 1
ATOM 659 O O . ALA A 1 82 ? -20.467 4.574 27.281 1.00 89.75 82 ALA A O 1
ATOM 660 N N . LEU A 1 83 ? -19.609 2.532 26.918 1.00 89.25 83 LEU A N 1
ATOM 661 C CA . LEU A 1 83 ? -20.253 1.913 28.081 1.00 89.25 83 LEU A CA 1
ATOM 662 C C . LEU A 1 83 ? -19.692 2.447 29.404 1.00 89.25 83 LEU A C 1
ATOM 664 O O . LEU A 1 83 ? -20.465 2.755 30.310 1.00 89.25 83 LEU A O 1
ATOM 668 N N . VAL A 1 84 ? -18.369 2.601 29.516 1.00 90.75 84 VAL A N 1
ATOM 669 C CA . VAL A 1 84 ? -17.725 3.169 30.713 1.00 90.75 84 VAL A CA 1
ATOM 670 C C . VAL A 1 84 ? -18.227 4.590 30.970 1.00 90.75 84 VAL A C 1
ATOM 672 O O . VAL A 1 84 ? -18.608 4.904 32.097 1.00 90.75 84 VAL A O 1
ATOM 675 N N . GLN A 1 85 ? -18.306 5.421 29.928 1.00 88.88 85 GLN A N 1
ATOM 676 C CA . GLN A 1 85 ? -18.840 6.783 30.026 1.00 88.88 85 GLN A CA 1
ATOM 677 C C . GLN A 1 85 ? -20.314 6.797 30.458 1.00 88.88 85 GLN A C 1
ATOM 679 O O . GLN A 1 85 ? -20.700 7.579 31.325 1.00 88.88 85 GLN A O 1
ATOM 684 N N . ALA A 1 86 ? -21.143 5.901 29.915 1.00 87.19 86 ALA A N 1
ATOM 685 C CA . ALA A 1 86 ? -22.549 5.796 30.305 1.00 87.19 86 ALA A CA 1
ATOM 686 C C . ALA A 1 86 ? -22.719 5.413 31.789 1.00 87.19 86 ALA A C 1
ATOM 688 O O . ALA A 1 86 ? -23.529 6.018 32.493 1.00 87.19 86 ALA A O 1
ATOM 689 N N . VAL A 1 87 ? -21.924 4.457 32.286 1.00 87.25 87 VAL A N 1
ATOM 690 C CA . VAL A 1 87 ? -21.940 4.041 33.701 1.00 87.25 87 VAL A CA 1
ATOM 691 C C . VAL A 1 87 ? -21.457 5.163 34.626 1.00 87.25 87 VAL A C 1
ATOM 693 O O . VAL A 1 87 ? -22.054 5.388 35.683 1.00 87.25 87 VAL A O 1
ATOM 696 N N . GLN A 1 88 ? -20.407 5.892 34.239 1.00 83.94 88 GLN A N 1
ATOM 697 C CA . GLN A 1 88 ? -19.907 7.041 35.002 1.00 83.94 88 GLN A CA 1
ATOM 698 C C . GLN A 1 88 ? -20.962 8.147 35.101 1.00 83.94 88 GLN A C 1
ATOM 700 O O . GLN A 1 88 ? -21.281 8.582 36.207 1.00 83.94 88 GLN A O 1
ATOM 705 N N . ASN A 1 89 ? -21.579 8.522 33.977 1.00 83.19 89 ASN A N 1
ATOM 706 C CA . ASN A 1 89 ? -22.632 9.539 33.941 1.00 83.19 89 ASN A CA 1
ATOM 707 C C . ASN A 1 89 ? -23.841 9.155 34.806 1.00 83.19 89 ASN A C 1
ATOM 709 O O . ASN A 1 89 ? -24.358 9.986 35.554 1.00 83.19 89 ASN A O 1
ATOM 713 N N . TYR A 1 90 ? -24.258 7.885 34.764 1.00 76.88 90 TYR A N 1
ATOM 714 C CA . TYR A 1 90 ? -25.319 7.380 35.634 1.00 76.88 90 TYR A CA 1
ATOM 715 C C . TYR A 1 90 ? -24.943 7.500 37.121 1.00 76.88 90 TYR A C 1
ATOM 717 O O . TYR A 1 90 ? -25.732 7.990 37.931 1.00 76.88 90 TYR A O 1
ATOM 725 N N . SER A 1 91 ? -23.711 7.137 37.481 1.00 74.44 91 SER A N 1
ATOM 726 C CA . SER A 1 91 ? -23.234 7.174 38.870 1.00 74.44 91 SER A CA 1
ATOM 727 C C . SER A 1 91 ? -23.163 8.601 39.428 1.00 74.44 91 SER A C 1
ATOM 729 O O . SER A 1 91 ? -23.568 8.829 40.566 1.00 74.44 91 SER A O 1
ATOM 731 N N . SER A 1 92 ? -22.731 9.575 38.621 1.00 67.75 92 SER A N 1
ATOM 732 C CA . SER A 1 92 ? -22.698 10.994 39.008 1.00 67.75 92 SER A CA 1
ATOM 733 C C . SER A 1 92 ? -24.094 11.601 39.183 1.00 67.75 92 SER A C 1
ATOM 735 O O . SER A 1 92 ? -24.286 12.470 40.033 1.00 67.75 92 SER A O 1
ATOM 737 N N . SER A 1 93 ? -25.080 11.136 38.410 1.00 60.47 93 SER A N 1
ATOM 738 C CA . SER A 1 93 ? -26.463 11.621 38.512 1.00 60.47 93 SER A CA 1
ATOM 739 C C . SER A 1 93 ? -27.195 11.129 39.769 1.00 60.47 93 SER A C 1
ATOM 741 O O . SER A 1 93 ? -28.051 11.839 40.294 1.00 60.47 93 SER A O 1
ATOM 743 N N . ASN A 1 94 ? -26.819 9.966 40.311 1.00 55.34 94 ASN A N 1
ATOM 744 C CA . ASN A 1 94 ? -27.492 9.363 41.465 1.00 55.34 94 ASN A CA 1
ATOM 745 C C . ASN A 1 94 ? -27.008 9.910 42.828 1.00 55.34 94 ASN A C 1
ATOM 747 O O . ASN A 1 94 ? -27.681 9.751 43.842 1.00 55.34 94 ASN A O 1
ATOM 751 N N . THR A 1 95 ? -25.857 10.589 42.878 1.00 54.25 95 THR A N 1
ATOM 752 C CA . THR A 1 95 ? -25.319 11.202 44.110 1.00 54.25 95 THR A CA 1
ATOM 753 C C . THR A 1 95 ? -25.881 12.596 44.427 1.00 54.25 95 THR A C 1
ATOM 755 O O . THR A 1 95 ? -25.598 13.131 45.496 1.00 54.2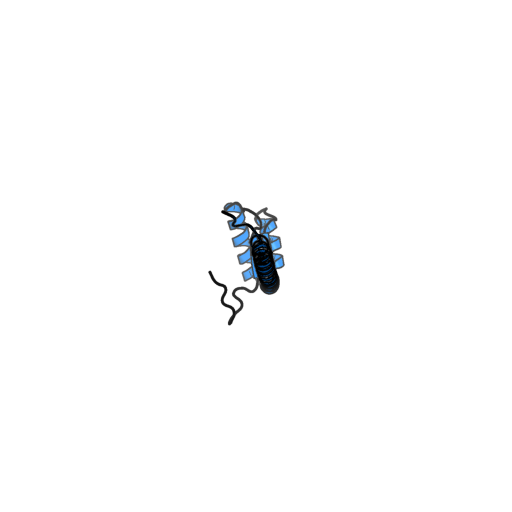5 95 THR A O 1
ATOM 758 N N . GLY A 1 96 ? -26.689 13.194 43.542 1.00 49.00 96 GLY A N 1
ATOM 759 C CA . GLY A 1 96 ? -27.220 14.557 43.709 1.00 49.00 96 GLY A CA 1
ATOM 760 C C . GLY A 1 96 ? -28.562 14.681 44.446 1.00 49.00 96 GLY A C 1
ATOM 761 O O . GLY A 1 96 ? -28.964 15.795 44.769 1.00 49.00 96 GLY A O 1
ATOM 762 N N . THR A 1 97 ? -29.273 13.583 44.720 1.00 49.56 97 THR A N 1
ATOM 763 C CA . THR A 1 97 ? -30.706 13.639 45.099 1.00 49.56 97 THR A CA 1
ATOM 764 C C . THR A 1 97 ? -31.032 13.187 46.527 1.00 49.56 97 THR A C 1
ATOM 766 O O . THR A 1 97 ? -32.197 13.205 46.911 1.00 49.56 97 THR A O 1
ATOM 769 N N . LEU A 1 98 ? -30.037 12.836 47.350 1.00 48.88 98 LEU A N 1
ATOM 770 C CA . LEU A 1 98 ? -30.249 12.363 48.734 1.00 48.88 98 LEU A CA 1
ATOM 771 C C . LEU A 1 98 ? -29.827 13.359 49.836 1.00 48.88 98 LEU A C 1
ATOM 773 O O . LEU A 1 98 ? -29.892 13.021 51.013 1.00 48.88 98 LEU A O 1
ATOM 777 N N . GLY A 1 99 ? -29.433 14.592 49.489 1.00 47.38 99 GLY A N 1
ATOM 778 C CA . GLY A 1 99 ? -28.954 15.597 50.456 1.00 47.38 99 GLY A CA 1
ATOM 779 C C . GLY A 1 99 ? -29.947 16.692 50.882 1.00 47.38 99 GLY A C 1
ATOM 780 O O . GLY A 1 99 ? -29.590 17.522 51.709 1.00 47.38 99 GLY A O 1
ATOM 781 N N . GLY A 1 100 ? -31.164 16.748 50.324 1.00 45.44 100 GLY A N 1
ATOM 782 C CA . GLY A 1 100 ? -32.022 17.949 50.389 1.00 45.44 100 GLY A CA 1
ATOM 783 C C . GLY A 1 100 ? -33.367 17.824 51.114 1.00 45.44 100 GLY A C 1
ATOM 784 O O . GLY A 1 100 ? -34.257 18.618 50.833 1.00 45.44 100 GLY A O 1
ATOM 785 N N . LEU A 1 101 ? -33.565 16.833 51.992 1.00 47.25 101 LEU A N 1
ATOM 786 C CA . LEU A 1 101 ? -34.888 16.521 52.567 1.00 47.25 101 LEU A CA 1
ATOM 787 C C . LEU A 1 101 ? -34.929 16.485 54.106 1.00 47.25 101 LEU A C 1
ATOM 789 O O . LEU A 1 101 ? -35.606 15.643 54.687 1.00 47.25 101 LEU A O 1
ATOM 793 N N . PHE A 1 102 ? -34.257 17.420 54.787 1.00 48.03 102 PHE A N 1
ATOM 794 C CA . PHE A 1 102 ? -34.493 17.645 56.219 1.00 48.03 102 PHE A CA 1
ATOM 795 C C . PHE A 1 102 ? -34.544 19.130 56.602 1.00 48.03 102 PHE A C 1
ATOM 797 O O . PHE A 1 102 ? -33.523 19.804 56.654 1.00 48.03 102 PHE A O 1
ATOM 804 N N . GLY A 1 103 ? -35.756 19.568 56.967 1.00 44.62 103 GLY A N 1
ATOM 805 C CA . GLY A 1 103 ? -36.012 20.530 58.044 1.00 44.62 103 GLY A CA 1
ATOM 806 C C . GLY A 1 103 ? -35.960 22.015 57.678 1.00 44.62 103 GLY A C 1
ATOM 807 O O . GLY A 1 103 ? -34.888 22.572 57.506 1.00 44.62 103 GLY A O 1
ATOM 808 N N . HIS A 1 104 ? -37.099 22.713 57.679 1.00 39.12 104 HIS A N 1
ATOM 809 C CA . HIS A 1 104 ? -37.699 23.324 58.878 1.00 39.12 104 HIS A CA 1
ATOM 810 C C . HIS A 1 104 ? -38.836 24.267 58.433 1.00 39.12 104 HIS A C 1
ATOM 812 O O . HIS A 1 104 ? -38.595 25.295 57.808 1.00 39.12 104 HIS A O 1
ATOM 818 N N . GLN A 1 105 ? -40.081 23.911 58.753 1.00 44.31 105 GLN A N 1
ATOM 819 C CA . GLN A 1 105 ? -41.240 24.801 58.688 1.00 44.31 105 GLN A CA 1
ATOM 820 C C . GLN A 1 105 ? -41.614 25.110 60.141 1.00 44.31 105 GLN A C 1
ATOM 822 O O . GLN A 1 105 ? -42.042 24.208 60.855 1.00 44.31 105 GLN A O 1
ATOM 827 N N . GLN A 1 106 ? -41.410 26.347 60.593 1.00 41.75 106 GLN A N 1
ATOM 828 C CA . GLN A 1 106 ? -42.054 26.877 61.797 1.00 41.75 106 GLN A CA 1
ATOM 829 C C . GLN A 1 106 ? -42.532 28.296 61.488 1.00 41.75 106 GLN A C 1
ATOM 831 O O . GLN A 1 106 ? -41.738 29.150 61.091 1.00 41.75 106 GLN A O 1
ATOM 836 N N . GLY A 1 107 ? -43.846 28.478 61.603 1.00 47.81 107 GLY A N 1
ATOM 837 C CA . GLY A 1 107 ? -44.483 29.756 61.904 1.00 47.81 107 GLY A CA 1
ATOM 838 C C . GLY A 1 107 ? -44.870 29.793 63.375 1.00 47.81 107 GLY A C 1
ATOM 839 O O . GLY A 1 107 ? -44.728 28.739 64.037 1.00 47.81 107 GLY A O 1
#

pLDDT: mean 82.21, std 18.72, range [37.34, 98.5]